Protein AF-A0A9D2NPH3-F1 (afdb_monomer)

Secondary structure (DSSP, 8-state):
--HHHHHHHHHHHTT--TTSHHHHHHHHHHHHHHH-GGGGTTTTTTHHHHHHHHTTS-HHHHHHHHHHHHHHHHT-S-HHHHHHHH-GGG--SPPPHHHHHHHHHHHHHHHHTEEEETTEEEE-B-TTTSSB-HHHHHHHHHHHHT--

Foldseek 3Di:
DPLLVVLLVLLVLLVNDPPQPLSVLLSVLLVVCLVPVCCLVVVQNPSLVVSCVVVVHHSVVNQVSVVVSLVSSVPGPPVVSCCVQVVCVVPVDRDHSSSNSVSVNVVSLQVVQWDDAPNDTDGQADPVPRHHDPPSNVVRVVVSVVVD

Nearest PDB structures (foldseek):
  1lq1-assembly1_C  TM=9.238E-01  e=1.347E-05  Bacillus subtilis
  1lq1-assembly1_D  TM=9.090E-01  e=1.097E-05  Bacillus subtilis
  1fc3-assembly1_C  TM=9.003E-01  e=1.042E-05  Geobacillus stearothermophilus
  1lq1-assembly2_B  TM=9.193E-01  e=2.250E-05  Bacillus subtilis
  1fc3-assembly1_B  TM=9.227E-01  e=5.963E-05  Geobacillus stearothermophilus

Organism: NCBI:txid2838670

Sequence (148 aa):
MDYEKVIINTLDSFGVSRSYTGYNYIVYSLQLILEDEERIDCITKTLYLDVAKHFHTTWSCVEKNMRTIVNCVWNSHNTELLDIIFNRSNRNKKPTNKEFFKYMYDYIIQLTHEVQIADRHIAVICPISNAYCEALSAFYIRLSRMME

Mean predicted aligned error: 7.6 Å

InterPro domains:
  IPR014879 Sporulation initiation factor Spo0A, C-terminal [PF08769] (7-108)
  IPR016032 Signal transduction response regulator, C-terminal effector [SSF46894] (2-110)
  IPR036388 Winged helix-like DNA-binding domain superfamily [G3DSA:1.10.10.10] (1-113)

Structure (mmCIF, N/CA/C/O backbone):
data_AF-A0A9D2NPH3-F1
#
_entry.id   AF-A0A9D2NPH3-F1
#
loop_
_atom_site.group_PDB
_atom_site.id
_atom_site.type_symbol
_atom_site.label_atom_id
_atom_site.label_alt_id
_atom_site.label_comp_id
_atom_site.label_asym_id
_atom_site.label_entity_id
_atom_site.label_seq_id
_atom_site.pdbx_PDB_ins_code
_atom_site.Cartn_x
_atom_site.Cartn_y
_atom_site.Cartn_z
_atom_site.occupancy
_atom_site.B_iso_or_equiv
_atom_site.auth_seq_id
_atom_site.auth_comp_id
_atom_site.auth_asym_id
_atom_site.auth_atom_id
_atom_site.pdbx_PDB_model_num
ATOM 1 N N . MET A 1 1 ? -15.129 -9.464 4.294 1.00 57.75 1 MET A N 1
ATOM 2 C CA . MET A 1 1 ? -14.981 -8.055 3.875 1.00 57.75 1 MET A CA 1
ATOM 3 C C . MET A 1 1 ? -14.015 -8.043 2.703 1.00 57.75 1 MET A C 1
ATOM 5 O O . MET A 1 1 ? -13.071 -8.821 2.727 1.00 57.75 1 MET A O 1
ATOM 9 N N . ASP A 1 2 ? -14.292 -7.277 1.652 1.00 82.88 2 ASP A N 1
ATOM 10 C CA . ASP A 1 2 ? -13.484 -7.291 0.427 1.00 82.88 2 ASP A CA 1
ATOM 11 C C . ASP A 1 2 ? -12.373 -6.233 0.532 1.00 82.88 2 ASP A C 1
ATOM 13 O O . ASP A 1 2 ? -12.537 -5.095 0.088 1.00 82.88 2 ASP A O 1
ATOM 17 N N . TYR A 1 3 ? -11.278 -6.584 1.218 1.00 88.56 3 TYR A N 1
ATOM 18 C CA . TYR A 1 3 ? -10.130 -5.690 1.423 1.00 88.56 3 TYR A CA 1
ATOM 19 C C . TYR A 1 3 ? -9.544 -5.186 0.105 1.00 88.56 3 TYR A C 1
ATOM 21 O O . TYR A 1 3 ? -9.093 -4.045 0.029 1.00 88.56 3 TYR A O 1
ATOM 29 N N . GLU A 1 4 ? -9.603 -6.006 -0.943 1.00 92.12 4 GLU A N 1
ATOM 30 C CA . GLU A 1 4 ? -9.125 -5.649 -2.274 1.00 92.12 4 GLU A CA 1
ATOM 31 C C . GLU A 1 4 ? -9.822 -4.387 -2.790 1.00 92.12 4 GLU A C 1
ATOM 33 O O . GLU A 1 4 ? -9.155 -3.434 -3.198 1.00 92.12 4 GLU A O 1
ATOM 38 N N . LYS A 1 5 ? -11.156 -4.323 -2.681 1.00 92.06 5 LYS A N 1
ATOM 39 C CA . LYS A 1 5 ? -11.926 -3.133 -3.074 1.00 92.06 5 LYS A CA 1
ATOM 40 C C . LYS A 1 5 ? -11.531 -1.890 -2.286 1.00 92.06 5 LYS A C 1
ATOM 42 O O . LYS A 1 5 ? -11.409 -0.821 -2.877 1.00 92.06 5 LYS A O 1
ATOM 47 N N . VAL A 1 6 ? -11.324 -2.012 -0.973 1.00 92.50 6 VAL A N 1
ATOM 48 C CA . VAL A 1 6 ? -10.917 -0.876 -0.125 1.00 92.50 6 VAL A CA 1
ATOM 49 C C . VAL A 1 6 ? -9.549 -0.352 -0.558 1.00 92.50 6 VAL A C 1
ATOM 51 O O . VAL A 1 6 ? -9.386 0.853 -0.756 1.00 92.50 6 VAL A O 1
ATOM 54 N N . ILE A 1 7 ? -8.583 -1.249 -0.773 1.00 96.38 7 ILE A N 1
ATOM 55 C CA . ILE A 1 7 ? -7.235 -0.887 -1.222 1.00 96.38 7 ILE A CA 1
ATOM 56 C C . ILE A 1 7 ? -7.294 -0.178 -2.581 1.00 96.38 7 ILE A C 1
ATOM 58 O O . ILE A 1 7 ? -6.738 0.910 -2.732 1.00 96.38 7 ILE A O 1
ATOM 62 N N . ILE A 1 8 ? -8.000 -0.764 -3.552 1.00 96.62 8 ILE A N 1
ATOM 63 C CA . ILE A 1 8 ? -8.159 -0.220 -4.906 1.00 96.62 8 ILE A CA 1
ATOM 64 C C . ILE A 1 8 ? -8.793 1.174 -4.869 1.00 96.62 8 ILE A C 1
ATOM 66 O O . ILE A 1 8 ? -8.237 2.116 -5.431 1.00 96.62 8 ILE A O 1
ATOM 70 N N . ASN A 1 9 ? -9.912 1.331 -4.157 1.00 95.19 9 ASN A N 1
ATOM 71 C CA . ASN A 1 9 ? -10.604 2.616 -4.047 1.00 95.19 9 ASN A CA 1
ATOM 72 C C . ASN A 1 9 ? -9.720 3.681 -3.384 1.00 95.19 9 ASN A C 1
ATOM 74 O O . ASN A 1 9 ? -9.746 4.846 -3.784 1.00 95.19 9 ASN A O 1
ATOM 78 N N . THR A 1 10 ? -8.904 3.287 -2.402 1.00 95.75 10 THR A N 1
ATOM 79 C CA . THR A 1 10 ? -7.964 4.197 -1.735 1.00 95.75 10 THR A CA 1
ATOM 80 C C . THR A 1 10 ? -6.869 4.664 -2.699 1.00 95.75 10 THR A C 1
ATOM 82 O O . THR A 1 10 ? -6.605 5.861 -2.799 1.00 95.75 10 THR A O 1
ATOM 85 N N . LEU A 1 11 ? -6.258 3.750 -3.464 1.00 97.62 11 LEU A N 1
ATOM 86 C CA . LEU A 1 11 ? -5.238 4.101 -4.463 1.00 97.62 11 LEU A CA 1
ATOM 87 C C . LEU A 1 11 ? -5.803 4.975 -5.592 1.00 97.62 11 LEU A C 1
ATOM 89 O O . LEU A 1 11 ? -5.153 5.934 -6.017 1.00 97.62 11 LEU A O 1
ATOM 93 N N . ASP A 1 12 ? -7.019 4.679 -6.047 1.00 96.62 12 ASP A N 1
ATOM 94 C CA . ASP A 1 12 ? -7.713 5.471 -7.062 1.00 96.62 12 ASP A CA 1
ATOM 95 C C . ASP A 1 12 ? -8.048 6.880 -6.551 1.00 96.62 12 ASP A C 1
ATOM 97 O O . ASP A 1 12 ? -7.897 7.852 -7.290 1.00 96.62 12 ASP A O 1
ATOM 101 N N . SER A 1 13 ? -8.406 7.018 -5.270 1.00 95.50 13 SER A N 1
ATOM 102 C CA . SER A 1 13 ? -8.653 8.317 -4.619 1.00 95.50 13 SER A CA 1
ATOM 103 C C . SER A 1 13 ? -7.395 9.186 -4.518 1.00 95.50 13 SER A C 1
ATOM 105 O O . SER A 1 13 ? -7.491 10.412 -4.427 1.00 95.50 13 SER A O 1
ATOM 107 N N . PHE A 1 14 ? -6.209 8.571 -4.573 1.00 96.75 14 PHE A N 1
ATOM 108 C CA . PHE A 1 14 ? -4.938 9.278 -4.729 1.00 96.75 14 PHE A CA 1
ATOM 109 C C . PHE A 1 14 ? -4.602 9.628 -6.186 1.00 96.75 14 PHE A C 1
ATOM 111 O O . PHE A 1 14 ? -3.628 10.346 -6.423 1.00 96.75 14 PHE A O 1
ATOM 118 N N . GLY A 1 15 ? -5.385 9.164 -7.163 1.00 95.75 15 GLY A N 1
ATOM 119 C CA . GLY A 1 15 ? -5.145 9.389 -8.588 1.00 95.75 15 GLY A CA 1
ATOM 120 C C . GLY A 1 15 ? -4.012 8.535 -9.161 1.00 95.75 15 GLY A C 1
ATOM 121 O O . GLY A 1 15 ? -3.408 8.903 -10.170 1.00 95.75 15 GLY A O 1
ATOM 122 N N . VAL A 1 16 ? -3.678 7.409 -8.522 1.00 97.38 16 VAL A N 1
ATOM 123 C CA . VAL A 1 16 ? -2.645 6.502 -9.033 1.00 97.38 16 VAL A CA 1
ATOM 124 C C . VAL A 1 16 ? -3.180 5.777 -10.269 1.00 97.38 16 VAL A C 1
ATOM 126 O O . VAL A 1 16 ? -4.172 5.059 -10.197 1.00 97.38 16 VAL A O 1
ATOM 129 N N . SER A 1 17 ? -2.500 5.914 -11.411 1.00 96.56 17 SER A N 1
ATOM 130 C CA . SER A 1 17 ? -2.897 5.189 -12.622 1.00 96.56 17 SER A CA 1
ATOM 131 C C . SER A 1 17 ? -2.718 3.677 -12.456 1.00 96.56 17 SER A C 1
ATOM 133 O O . SER A 1 17 ? -1.626 3.193 -12.148 1.00 96.56 17 SER A O 1
ATOM 135 N N . ARG A 1 18 ? -3.766 2.919 -12.787 1.00 96.69 18 ARG A N 1
ATOM 136 C CA . ARG A 1 18 ? -3.750 1.447 -12.832 1.00 96.69 18 ARG A CA 1
ATOM 137 C C . ARG A 1 18 ? -2.815 0.874 -13.904 1.00 96.69 18 ARG A C 1
ATOM 139 O O . ARG A 1 18 ? -2.498 -0.309 -13.870 1.00 96.69 18 ARG A O 1
ATOM 146 N N . SER A 1 19 ? -2.347 1.696 -14.850 1.00 9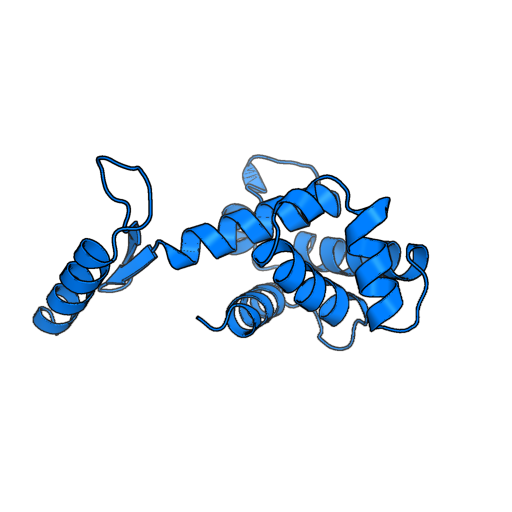6.12 19 SER A N 1
ATOM 147 C CA . SER A 1 19 ? -1.374 1.277 -15.869 1.00 96.12 19 SER A CA 1
ATOM 148 C C . SER A 1 19 ? 0.033 1.048 -15.306 1.00 96.12 19 SER A C 1
ATOM 150 O O . SER A 1 19 ? 0.856 0.410 -15.961 1.00 96.12 19 SER A O 1
ATOM 152 N N . TYR A 1 20 ? 0.347 1.583 -14.121 1.00 97.06 20 TYR A N 1
ATOM 153 C CA . TYR A 1 20 ? 1.632 1.329 -13.480 1.00 97.06 20 TYR A CA 1
ATOM 154 C C . TYR A 1 20 ? 1.674 -0.095 -12.930 1.00 97.06 20 TYR A C 1
ATOM 156 O O . TYR A 1 20 ? 0.858 -0.464 -12.092 1.00 97.06 20 TYR A O 1
ATOM 164 N N . THR A 1 21 ? 2.696 -0.868 -13.301 1.00 96.94 21 THR A N 1
ATOM 165 C CA . THR A 1 21 ? 2.902 -2.232 -12.781 1.00 96.94 21 THR A CA 1
ATOM 166 C C . THR A 1 21 ? 2.939 -2.272 -11.250 1.00 96.94 21 THR A C 1
ATOM 168 O O . THR A 1 21 ? 2.409 -3.192 -10.632 1.00 96.94 21 THR A O 1
ATOM 171 N N . GLY A 1 22 ? 3.504 -1.232 -10.625 1.00 97.75 22 GLY A N 1
ATOM 172 C CA . GLY A 1 22 ? 3.542 -1.104 -9.171 1.00 97.75 22 GLY A CA 1
ATOM 173 C C . GLY A 1 22 ? 2.166 -1.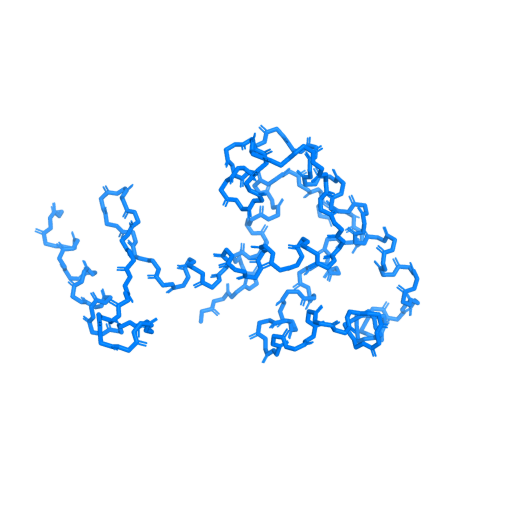059 -8.502 1.00 97.75 22 GLY A C 1
ATOM 174 O O . GLY A 1 22 ? 2.084 -1.410 -7.331 1.00 97.75 22 GLY A O 1
ATOM 175 N N . TYR A 1 23 ? 1.099 -0.673 -9.212 1.00 98.56 23 TYR A N 1
ATOM 176 C CA . TYR A 1 23 ? -0.259 -0.618 -8.663 1.00 98.56 23 TYR A CA 1
ATOM 177 C C . TYR A 1 23 ? -0.685 -2.002 -8.163 1.00 98.56 23 TYR A C 1
ATOM 179 O O . TYR A 1 23 ? -0.966 -2.183 -6.981 1.00 98.56 23 TYR A O 1
ATOM 187 N N . ASN A 1 24 ? -0.614 -3.006 -9.041 1.00 98.06 24 ASN A N 1
ATOM 188 C CA . ASN A 1 24 ? -0.965 -4.386 -8.702 1.00 98.06 24 ASN A CA 1
ATOM 189 C C . ASN A 1 24 ? -0.016 -4.971 -7.651 1.00 98.06 24 ASN A C 1
ATOM 191 O O . ASN A 1 24 ? -0.438 -5.761 -6.811 1.00 98.06 24 ASN A O 1
ATOM 195 N N . TYR A 1 25 ? 1.253 -4.546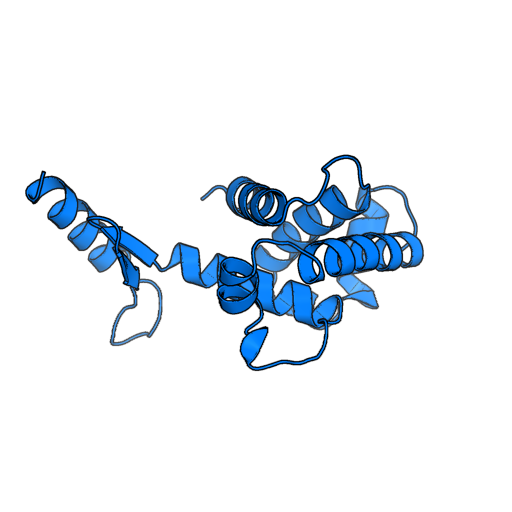 -7.649 1.00 98.50 25 TYR A N 1
ATOM 196 C CA . TYR A 1 25 ? 2.201 -4.959 -6.616 1.00 98.50 25 TYR A CA 1
ATOM 197 C C . TYR A 1 25 ? 1.783 -4.450 -5.234 1.00 98.50 25 TYR A C 1
ATOM 199 O O . TYR A 1 25 ? 1.860 -5.214 -4.276 1.00 98.50 25 TYR A O 1
ATOM 207 N N . ILE A 1 26 ? 1.331 -3.194 -5.113 1.00 98.38 26 ILE A N 1
ATOM 208 C CA . ILE A 1 26 ? 0.840 -2.637 -3.843 1.00 98.38 26 ILE A CA 1
ATOM 209 C C . ILE A 1 26 ? -0.433 -3.353 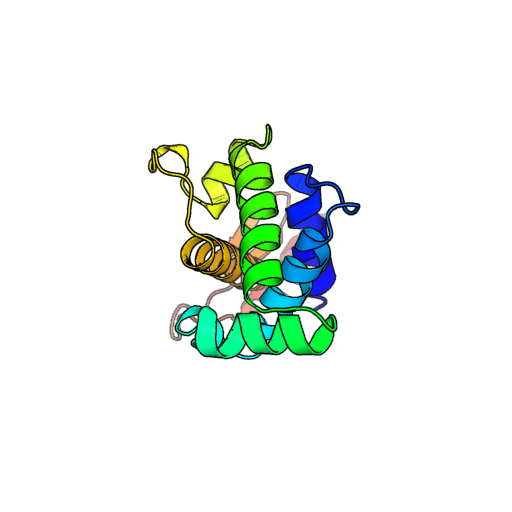-3.389 1.00 98.38 26 ILE A C 1
ATOM 211 O O . ILE A 1 26 ? -0.498 -3.739 -2.226 1.00 98.38 26 ILE A O 1
ATOM 215 N N . VAL A 1 27 ? -1.405 -3.560 -4.289 1.00 98.12 27 VAL A N 1
ATOM 216 C CA . VAL A 1 27 ? -2.668 -4.249 -3.961 1.00 98.12 27 VAL A CA 1
ATOM 217 C C . VAL A 1 27 ? -2.388 -5.638 -3.395 1.00 98.12 27 VAL A C 1
ATOM 219 O O . VAL A 1 27 ? -2.770 -5.927 -2.263 1.00 98.12 27 VAL A O 1
ATOM 222 N N . TYR A 1 28 ? -1.630 -6.449 -4.134 1.00 98.25 28 TYR A N 1
ATOM 223 C CA . TYR A 1 28 ? -1.277 -7.799 -3.703 1.00 98.25 28 TYR A CA 1
ATOM 224 C C . TYR A 1 28 ? -0.465 -7.796 -2.401 1.00 98.25 28 TYR A C 1
ATOM 226 O O . TYR A 1 28 ? -0.682 -8.619 -1.518 1.00 98.25 28 TYR A O 1
ATOM 234 N N . SER A 1 29 ? 0.443 -6.833 -2.232 1.00 98.19 29 SER A N 1
ATOM 235 C CA . SER A 1 29 ? 1.241 -6.727 -1.005 1.00 98.19 29 SER A CA 1
ATOM 236 C C . SER A 1 29 ? 0.410 -6.394 0.221 1.00 98.19 29 SER A C 1
ATOM 238 O O . SER A 1 29 ? 0.655 -6.957 1.280 1.00 98.19 29 SER A O 1
ATOM 240 N N . LEU A 1 30 ? -0.561 -5.488 0.090 1.00 97.94 30 LEU A N 1
ATOM 241 C CA . LEU A 1 30 ? -1.459 -5.149 1.188 1.00 97.94 30 LEU A CA 1
ATOM 242 C C . LEU A 1 30 ? -2.370 -6.324 1.540 1.00 97.94 30 LEU A C 1
ATOM 244 O O . LEU A 1 30 ? -2.587 -6.555 2.720 1.00 97.94 30 LEU A O 1
ATOM 248 N N . GLN A 1 31 ? -2.825 -7.113 0.561 1.00 96.69 31 GLN A N 1
ATOM 249 C CA . GLN A 1 31 ? -3.542 -8.362 0.842 1.00 96.69 31 GLN A CA 1
ATOM 250 C C . GLN A 1 31 ? -2.677 -9.335 1.657 1.00 96.69 31 GLN A C 1
ATOM 252 O O . GLN A 1 31 ? -3.117 -9.787 2.708 1.00 96.69 31 GLN A O 1
ATOM 257 N N . LEU A 1 32 ? -1.424 -9.571 1.246 1.00 96.81 32 LEU A N 1
ATOM 258 C CA . LEU A 1 32 ? -0.499 -10.427 2.001 1.00 96.81 32 LEU A CA 1
ATOM 259 C C . LEU A 1 32 ? -0.233 -9.905 3.420 1.00 96.81 32 LEU A C 1
ATOM 261 O O . LEU A 1 32 ? -0.135 -10.688 4.355 1.00 96.81 32 LEU A O 1
ATOM 265 N N . ILE A 1 33 ? -0.096 -8.590 3.589 1.00 96.94 33 ILE A N 1
ATOM 266 C CA . ILE A 1 33 ? 0.114 -7.961 4.901 1.00 96.94 33 ILE A CA 1
ATOM 267 C C . ILE A 1 33 ? -1.130 -8.083 5.791 1.00 96.94 33 ILE A C 1
ATOM 269 O O . ILE A 1 33 ? -1.001 -8.265 6.993 1.00 96.94 33 ILE A O 1
ATOM 273 N N . LEU A 1 34 ? -2.331 -7.982 5.218 1.00 94.62 34 LEU A N 1
ATOM 274 C CA . LEU A 1 34 ? -3.583 -8.156 5.959 1.00 94.62 34 LEU A CA 1
ATOM 275 C C . LEU A 1 34 ? -3.806 -9.614 6.386 1.00 94.62 34 LEU A C 1
ATOM 277 O O . LEU A 1 34 ? -4.522 -9.857 7.354 1.00 94.62 34 LEU A O 1
ATOM 281 N N . GLU A 1 35 ? -3.211 -10.574 5.675 1.00 93.44 35 GLU A N 1
ATOM 282 C CA . GLU A 1 35 ? -3.167 -11.980 6.088 1.00 93.44 35 GLU A CA 1
ATOM 283 C C . GLU A 1 35 ? -2.143 -12.222 7.208 1.00 93.44 35 GLU A C 1
ATOM 285 O O . GLU A 1 35 ? -2.394 -13.031 8.100 1.00 93.44 35 GLU A O 1
ATOM 290 N N . ASP A 1 36 ? -1.001 -11.534 7.161 1.00 93.88 36 ASP A N 1
ATOM 291 C CA . ASP A 1 36 ? 0.093 -11.663 8.124 1.00 93.88 36 ASP A CA 1
ATOM 292 C C . ASP A 1 36 ? 0.874 -10.341 8.262 1.00 93.88 36 ASP A C 1
ATOM 294 O O . ASP A 1 36 ? 1.699 -9.975 7.413 1.00 93.88 36 ASP A O 1
ATOM 298 N N . GLU A 1 37 ? 0.620 -9.630 9.365 1.00 93.62 37 GLU A N 1
ATOM 299 C CA . GLU A 1 37 ? 1.196 -8.312 9.654 1.00 93.62 37 GLU A CA 1
ATOM 300 C C . GLU A 1 37 ? 2.732 -8.347 9.753 1.00 93.62 37 GLU A C 1
ATOM 302 O O . GLU A 1 37 ? 3.400 -7.376 9.376 1.00 93.62 37 GLU A O 1
ATOM 307 N N . GLU A 1 38 ? 3.329 -9.474 10.170 1.00 93.19 38 GLU A N 1
ATOM 308 C CA . GLU A 1 38 ? 4.784 -9.607 10.358 1.00 93.19 38 GLU A CA 1
ATOM 309 C C . GLU A 1 38 ? 5.565 -9.371 9.050 1.00 93.19 38 GLU A C 1
ATOM 311 O O . GLU A 1 38 ? 6.754 -9.020 9.044 1.00 93.19 38 GLU A O 1
ATOM 316 N N . ARG A 1 39 ? 4.887 -9.478 7.901 1.00 94.06 39 ARG A N 1
ATOM 317 C CA . ARG A 1 39 ? 5.440 -9.178 6.574 1.00 94.06 39 ARG A CA 1
ATOM 318 C C . ARG A 1 39 ? 5.864 -7.719 6.413 1.00 94.06 39 ARG A C 1
ATOM 320 O O . ARG A 1 39 ? 6.792 -7.457 5.640 1.00 94.06 39 ARG A O 1
ATOM 327 N N . ILE A 1 40 ? 5.260 -6.781 7.152 1.00 94.00 40 ILE A N 1
ATOM 328 C CA . ILE A 1 40 ? 5.706 -5.377 7.196 1.00 94.00 40 ILE A CA 1
ATOM 329 C C . ILE A 1 40 ? 7.122 -5.296 7.769 1.00 94.00 40 ILE A C 1
ATOM 331 O O . ILE A 1 40 ? 7.931 -4.468 7.335 1.00 94.00 40 ILE A O 1
ATOM 335 N N . ASP A 1 41 ? 7.466 -6.152 8.730 1.00 92.50 41 ASP A N 1
ATOM 336 C CA . ASP A 1 41 ? 8.752 -6.043 9.397 1.00 92.50 41 ASP A CA 1
ATOM 337 C C . ASP A 1 41 ? 9.923 -6.516 8.550 1.00 92.50 41 ASP A C 1
ATOM 339 O O . ASP A 1 41 ? 10.999 -5.906 8.603 1.00 92.50 41 ASP A O 1
ATOM 343 N N . CYS A 1 42 ? 9.676 -7.501 7.687 1.00 92.38 42 CYS A N 1
ATOM 344 C CA . CYS A 1 42 ? 10.684 -8.153 6.860 1.00 92.38 42 CYS A CA 1
ATOM 345 C C . CYS A 1 42 ? 10.497 -7.946 5.344 1.00 92.38 42 CYS A C 1
ATOM 347 O O . CYS A 1 42 ? 10.825 -8.842 4.565 1.00 92.38 42 CYS A O 1
ATOM 349 N N . ILE A 1 43 ? 10.072 -6.752 4.900 1.00 95.19 43 ILE A N 1
ATOM 350 C CA . ILE A 1 43 ? 9.684 -6.491 3.495 1.00 95.19 43 ILE A CA 1
ATOM 351 C C . ILE A 1 43 ? 10.634 -7.051 2.422 1.00 95.19 43 ILE A C 1
ATOM 353 O O . ILE A 1 43 ? 10.177 -7.637 1.448 1.00 95.19 43 ILE A O 1
ATOM 357 N N . THR A 1 44 ? 11.955 -6.924 2.578 1.00 92.00 44 THR A N 1
ATOM 358 C CA . THR A 1 44 ? 12.918 -7.362 1.552 1.00 92.00 44 THR A CA 1
ATOM 359 C C . THR A 1 44 ? 13.045 -8.882 1.473 1.00 92.00 44 THR A C 1
ATOM 361 O O . THR A 1 44 ? 13.305 -9.418 0.399 1.00 92.00 44 THR A O 1
ATOM 364 N N . LYS A 1 45 ? 12.904 -9.574 2.610 1.00 91.44 45 LYS A N 1
ATOM 365 C CA . LYS A 1 45 ? 13.145 -11.019 2.731 1.00 91.44 45 LYS A CA 1
ATOM 366 C C . LYS A 1 45 ? 11.873 -11.852 2.619 1.00 91.44 45 LYS A C 1
ATOM 368 O O . LYS A 1 45 ? 11.980 -13.051 2.410 1.00 91.44 45 LYS A O 1
ATOM 373 N N . THR A 1 46 ? 10.705 -11.239 2.776 1.00 94.12 46 THR A N 1
ATOM 374 C CA . THR A 1 46 ? 9.415 -11.930 2.694 1.00 94.12 46 THR A CA 1
ATOM 375 C C . THR A 1 46 ? 8.563 -11.294 1.605 1.00 94.12 46 THR A C 1
ATOM 377 O O . THR A 1 46 ? 8.507 -11.809 0.491 1.00 94.12 46 THR A O 1
ATOM 380 N N . LEU A 1 47 ? 7.996 -10.116 1.869 1.00 97.19 47 LEU A N 1
ATOM 381 C CA . LEU A 1 47 ? 7.011 -9.467 1.004 1.00 97.19 47 LEU A CA 1
ATOM 382 C C . LEU A 1 47 ? 7.485 -9.312 -0.448 1.00 97.19 47 LEU A C 1
ATOM 384 O O . LEU A 1 47 ? 6.813 -9.757 -1.374 1.00 97.19 47 LEU A O 1
ATOM 388 N N . TYR A 1 48 ? 8.660 -8.720 -0.671 1.00 97.81 48 TYR A N 1
ATOM 389 C CA . TYR A 1 48 ? 9.172 -8.491 -2.022 1.00 97.81 48 TYR A CA 1
ATOM 390 C C . TYR A 1 48 ? 9.489 -9.788 -2.761 1.00 97.81 48 TYR A C 1
ATOM 392 O O . TYR A 1 48 ? 9.317 -9.828 -3.977 1.00 97.81 48 TYR A O 1
ATOM 400 N N . LEU A 1 49 ? 9.944 -10.833 -2.060 1.00 97.88 49 LEU A N 1
ATOM 401 C CA . LEU A 1 49 ? 10.198 -12.136 -2.677 1.00 97.88 49 LEU A CA 1
ATOM 402 C C . LEU A 1 49 ? 8.888 -12.814 -3.084 1.00 97.88 49 LEU A C 1
ATOM 404 O O . LEU A 1 49 ? 8.804 -13.337 -4.193 1.00 97.88 49 LEU A O 1
ATOM 408 N N . ASP A 1 50 ? 7.861 -12.745 -2.240 1.00 97.75 50 ASP A N 1
ATOM 409 C CA . ASP A 1 50 ? 6.558 -13.350 -2.525 1.00 97.75 50 ASP A CA 1
ATOM 410 C C . ASP A 1 50 ? 5.840 -12.649 -3.682 1.00 97.75 50 ASP A C 1
ATOM 412 O O . ASP A 1 50 ? 5.327 -13.307 -4.589 1.00 97.75 50 ASP A O 1
ATOM 416 N N . VAL A 1 51 ? 5.883 -11.314 -3.721 1.00 98.31 51 VAL A N 1
ATOM 417 C CA . VAL A 1 51 ? 5.360 -10.521 -4.845 1.00 98.31 51 VAL A CA 1
ATOM 418 C C . VAL A 1 51 ? 6.158 -10.815 -6.117 1.00 98.31 51 VAL A C 1
ATOM 420 O O . VAL A 1 51 ? 5.578 -11.042 -7.177 1.00 98.31 51 VAL A O 1
ATOM 423 N N . ALA A 1 52 ? 7.490 -10.865 -6.030 1.00 98.44 52 ALA A N 1
ATOM 424 C CA . ALA A 1 52 ? 8.341 -11.166 -7.178 1.00 98.44 52 ALA A CA 1
ATOM 425 C C . ALA A 1 52 ? 8.047 -12.556 -7.756 1.00 98.44 52 ALA A C 1
ATOM 427 O O . ALA A 1 52 ? 7.956 -12.708 -8.974 1.00 98.44 52 ALA A O 1
ATOM 428 N N . LYS A 1 53 ? 7.840 -13.552 -6.889 1.00 98.38 53 LYS A N 1
ATOM 429 C CA . LYS A 1 53 ? 7.448 -14.906 -7.282 1.00 98.38 53 LYS A CA 1
ATOM 430 C C . LYS A 1 53 ? 6.075 -14.924 -7.955 1.00 98.38 53 LYS A C 1
ATOM 432 O O . LYS A 1 53 ? 5.941 -15.568 -8.991 1.00 98.38 53 LYS A O 1
ATOM 437 N N . HIS A 1 54 ? 5.093 -14.211 -7.399 1.00 98.38 54 HIS A N 1
ATOM 438 C CA . HIS A 1 54 ? 3.734 -14.141 -7.944 1.00 98.38 54 HIS A CA 1
ATOM 439 C C . HIS A 1 54 ? 3.696 -13.502 -9.341 1.00 98.38 54 HIS A C 1
ATOM 441 O O . HIS A 1 54 ? 3.061 -14.027 -10.247 1.00 98.38 54 HIS A O 1
ATOM 447 N N . PHE A 1 55 ? 4.419 -12.398 -9.538 1.00 98.25 55 PHE A N 1
ATOM 448 C CA . PHE A 1 55 ? 4.435 -11.655 -10.804 1.00 98.25 55 PHE A CA 1
ATOM 449 C C . PHE A 1 55 ? 5.583 -12.050 -11.746 1.00 98.25 55 PHE A C 1
ATOM 451 O O . PHE A 1 55 ? 5.843 -11.345 -12.720 1.00 98.25 55 PHE A O 1
ATOM 458 N N . HIS A 1 56 ? 6.289 -13.149 -11.459 1.00 98.12 56 HIS A N 1
ATOM 459 C CA . HIS A 1 56 ? 7.425 -13.640 -12.249 1.00 98.12 56 HIS A CA 1
ATOM 460 C C . HIS A 1 56 ? 8.468 -12.552 -12.565 1.00 98.12 56 HIS A C 1
ATOM 462 O O . HIS A 1 56 ? 8.925 -12.393 -13.696 1.00 98.12 56 HIS A O 1
ATOM 468 N N . THR A 1 57 ? 8.844 -11.780 -11.547 1.00 98.25 57 THR A N 1
ATOM 469 C CA . THR A 1 57 ? 9.807 -10.679 -11.653 1.00 98.25 57 THR A CA 1
ATOM 470 C C . THR A 1 57 ? 10.900 -10.793 -10.584 1.00 98.25 57 THR A C 1
ATOM 472 O O . THR A 1 57 ? 11.029 -11.815 -9.915 1.00 98.25 57 THR A O 1
ATOM 475 N N . THR A 1 58 ? 11.732 -9.762 -10.422 1.00 98.19 58 THR A N 1
ATOM 476 C CA . THR A 1 58 ? 12.760 -9.702 -9.373 1.00 98.19 58 THR A CA 1
ATOM 477 C C . THR A 1 58 ? 12.316 -8.818 -8.211 1.00 98.19 58 THR A C 1
ATOM 479 O O . THR A 1 58 ? 11.608 -7.829 -8.399 1.00 98.19 58 THR A O 1
ATOM 482 N N . TRP A 1 59 ? 12.801 -9.106 -7.002 1.00 97.38 59 TRP A N 1
ATOM 483 C CA . TRP A 1 59 ? 12.514 -8.288 -5.814 1.00 97.38 59 TRP A CA 1
ATOM 484 C C . TRP A 1 59 ? 12.928 -6.819 -5.989 1.00 97.38 59 TRP A C 1
ATOM 486 O O . TRP A 1 59 ? 12.265 -5.917 -5.484 1.00 97.38 59 TRP A O 1
ATOM 496 N N . SER A 1 60 ? 14.002 -6.563 -6.744 1.00 97.50 60 SER A N 1
ATOM 497 C CA . SER A 1 60 ? 14.476 -5.210 -7.043 1.00 97.50 60 SER A CA 1
ATOM 498 C C . SER A 1 60 ? 13.527 -4.465 -7.984 1.00 97.50 60 SER A C 1
ATOM 500 O O . SER A 1 60 ? 13.293 -3.270 -7.809 1.00 97.50 60 SER A O 1
ATOM 502 N N . CYS A 1 61 ? 12.930 -5.169 -8.952 1.00 97.94 61 CYS A N 1
ATOM 503 C CA . CYS A 1 61 ? 11.875 -4.627 -9.801 1.00 97.94 61 CYS A CA 1
ATOM 504 C C . CYS A 1 61 ? 10.625 -4.298 -8.976 1.00 97.94 61 CYS A C 1
ATOM 506 O O . CYS A 1 61 ? 10.033 -3.233 -9.163 1.00 97.94 61 CYS A O 1
ATOM 508 N N . VAL A 1 62 ? 10.257 -5.174 -8.035 1.00 98.50 62 VAL A N 1
ATOM 509 C CA . VAL A 1 62 ? 9.139 -4.953 -7.110 1.00 98.50 62 VAL A CA 1
ATOM 510 C C . VAL A 1 62 ? 9.356 -3.689 -6.276 1.00 98.50 62 VAL A C 1
ATOM 512 O O . VAL A 1 62 ? 8.529 -2.781 -6.349 1.00 98.50 62 VAL A O 1
ATOM 515 N N . GLU A 1 63 ? 10.481 -3.579 -5.559 1.00 98.06 63 GLU A N 1
ATOM 516 C CA . GLU A 1 63 ? 10.781 -2.414 -4.707 1.00 98.06 63 GLU A CA 1
ATOM 517 C C . GLU A 1 63 ? 10.723 -1.108 -5.500 1.00 98.06 63 GLU A C 1
ATOM 519 O O . GLU A 1 63 ? 10.052 -0.161 -5.078 1.00 98.06 63 GLU A O 1
ATOM 524 N N . LYS A 1 64 ? 11.364 -1.082 -6.677 1.00 98.19 64 LYS A N 1
ATOM 525 C CA . LYS A 1 64 ? 11.419 0.102 -7.537 1.00 98.19 64 LYS A CA 1
ATOM 526 C C . LYS A 1 64 ? 10.032 0.512 -8.026 1.00 98.19 64 LYS A C 1
ATOM 528 O O . LYS A 1 64 ? 9.701 1.695 -8.008 1.00 98.19 64 LYS A O 1
ATOM 533 N N . ASN A 1 65 ? 9.213 -0.441 -8.469 1.00 98.56 65 ASN A N 1
ATOM 534 C CA . ASN A 1 65 ? 7.864 -0.141 -8.951 1.00 98.56 65 ASN A CA 1
ATOM 535 C C . ASN A 1 65 ? 6.947 0.326 -7.818 1.00 98.56 65 ASN A C 1
ATOM 537 O O . ASN A 1 65 ? 6.213 1.295 -7.997 1.00 98.56 65 ASN A O 1
ATOM 541 N N . MET A 1 66 ? 7.032 -0.290 -6.638 1.00 98.38 66 MET A N 1
ATOM 542 C CA . MET A 1 66 ? 6.310 0.180 -5.453 1.00 98.38 66 MET A CA 1
ATOM 543 C C . MET A 1 66 ? 6.749 1.586 -5.053 1.00 98.38 66 MET A C 1
ATOM 545 O O . MET A 1 66 ? 5.904 2.434 -4.784 1.00 98.38 66 MET A O 1
ATOM 549 N N . ARG A 1 67 ? 8.056 1.877 -5.096 1.00 98.31 67 ARG A N 1
ATOM 550 C CA . ARG A 1 67 ? 8.582 3.218 -4.820 1.00 98.31 67 ARG A CA 1
ATOM 551 C C . ARG A 1 67 ? 7.963 4.265 -5.739 1.00 98.31 67 ARG A C 1
ATOM 553 O O . ARG A 1 67 ? 7.658 5.366 -5.283 1.00 98.31 67 ARG A O 1
ATOM 560 N N . THR A 1 68 ? 7.776 3.933 -7.016 1.00 98.25 68 THR A N 1
ATOM 561 C CA . THR A 1 68 ? 7.078 4.801 -7.971 1.00 98.25 68 THR A CA 1
ATOM 562 C C . THR A 1 68 ? 5.652 5.090 -7.510 1.00 98.25 68 THR A C 1
ATOM 564 O O . THR A 1 68 ? 5.271 6.255 -7.487 1.00 98.25 68 THR A O 1
ATOM 567 N N . ILE A 1 69 ? 4.898 4.083 -7.055 1.00 98.50 69 ILE A N 1
ATOM 568 C CA . ILE A 1 69 ? 3.540 4.296 -6.526 1.00 98.50 69 ILE A CA 1
ATOM 569 C C . ILE A 1 69 ? 3.551 5.175 -5.279 1.00 98.50 69 ILE A C 1
ATOM 571 O O . ILE A 1 69 ? 2.786 6.131 -5.211 1.00 98.50 69 ILE A O 1
ATOM 575 N N . VAL A 1 70 ? 4.457 4.921 -4.332 1.00 98.12 70 VAL A N 1
ATOM 576 C CA . VAL A 1 70 ? 4.596 5.755 -3.127 1.00 98.12 70 VAL A CA 1
ATOM 577 C C . VAL A 1 70 ? 4.885 7.213 -3.499 1.00 98.12 70 VAL A C 1
ATOM 579 O O . VAL A 1 70 ? 4.345 8.129 -2.883 1.00 98.12 70 VAL A O 1
ATOM 582 N N . ASN A 1 71 ? 5.693 7.453 -4.538 1.00 97.38 71 ASN A N 1
ATOM 583 C CA . ASN A 1 71 ? 5.927 8.803 -5.053 1.00 97.38 71 ASN A CA 1
ATOM 584 C C . ASN A 1 71 ? 4.659 9.424 -5.647 1.00 97.38 71 ASN A C 1
ATOM 586 O O . ASN A 1 71 ? 4.393 10.593 -5.387 1.00 97.38 71 ASN A O 1
ATOM 590 N N . CYS A 1 72 ? 3.896 8.668 -6.440 1.00 97.62 72 CYS A N 1
ATOM 591 C CA . CYS A 1 72 ? 2.632 9.136 -7.007 1.00 97.62 72 CYS A CA 1
ATOM 592 C C . CYS A 1 72 ? 1.637 9.512 -5.905 1.00 97.62 72 CYS A C 1
ATOM 594 O O . CYS A 1 72 ? 1.094 10.610 -5.944 1.00 97.62 72 CYS A O 1
ATOM 596 N N . VAL A 1 73 ? 1.467 8.650 -4.895 1.00 97.38 73 VAL A N 1
ATOM 597 C CA . VAL A 1 73 ? 0.591 8.916 -3.746 1.00 97.38 73 VAL A CA 1
ATOM 598 C C . VAL A 1 73 ? 1.040 10.174 -3.011 1.00 97.38 73 VAL A C 1
ATOM 600 O O . VAL A 1 73 ? 0.241 11.080 -2.818 1.00 97.38 73 VAL A O 1
ATOM 603 N N . TRP A 1 74 ? 2.326 10.295 -2.672 1.00 96.38 74 TRP A N 1
ATOM 604 C CA . TRP A 1 74 ? 2.834 11.456 -1.931 1.00 96.38 74 TRP A CA 1
ATOM 605 C C . TRP A 1 74 ? 2.655 12.794 -2.664 1.00 96.38 74 TRP A C 1
ATOM 607 O O . TRP A 1 74 ? 2.521 13.843 -2.033 1.00 96.38 74 TRP A O 1
ATOM 617 N N . ASN A 1 75 ? 2.641 12.754 -3.996 1.00 95.19 75 ASN A N 1
ATOM 618 C CA . ASN A 1 75 ? 2.415 13.915 -4.853 1.00 95.19 75 ASN A CA 1
ATOM 619 C C . ASN A 1 75 ? 0.938 14.090 -5.252 1.00 95.19 75 ASN A C 1
ATOM 621 O O . ASN A 1 75 ? 0.644 14.917 -6.112 1.00 95.19 75 ASN A O 1
ATOM 625 N N . SER A 1 76 ? 0.016 13.324 -4.662 1.00 94.88 76 SER A N 1
ATOM 626 C CA . SER A 1 76 ? -1.413 13.442 -4.940 1.00 94.88 76 SER A CA 1
ATOM 627 C C . SER A 1 76 ? -1.956 14.819 -4.548 1.00 94.88 76 SER A C 1
ATOM 629 O O . SER A 1 76 ? -1.530 15.421 -3.558 1.00 94.88 76 SER A O 1
ATOM 631 N N . HIS A 1 77 ? -2.943 15.287 -5.315 1.00 92.38 77 HIS A N 1
ATOM 632 C CA . HIS A 1 77 ? -3.712 16.496 -5.015 1.00 92.38 77 HIS A CA 1
ATOM 633 C C . HIS A 1 77 ? -4.709 16.289 -3.866 1.00 92.38 77 HIS A C 1
ATOM 635 O O . HIS A 1 77 ? -5.207 17.266 -3.316 1.00 92.38 77 HIS A O 1
ATOM 641 N N . ASN A 1 78 ? -4.994 15.037 -3.489 1.00 91.75 78 ASN A N 1
ATOM 642 C CA . ASN A 1 78 ? -5.873 14.714 -2.371 1.00 91.75 78 ASN A CA 1
ATOM 643 C C . ASN A 1 78 ? -5.123 14.877 -1.037 1.00 91.75 78 ASN A C 1
ATOM 645 O O . ASN A 1 78 ? -4.691 13.909 -0.408 1.00 91.75 78 ASN A O 1
ATOM 649 N N . THR A 1 79 ? -4.892 16.132 -0.644 1.00 91.38 79 THR A N 1
ATOM 650 C CA . THR A 1 79 ? -4.111 16.478 0.551 1.00 91.38 79 THR A CA 1
ATOM 651 C C . THR A 1 79 ? -4.804 16.066 1.843 1.00 91.38 79 THR A C 1
ATOM 653 O O . THR A 1 79 ? -4.121 15.688 2.786 1.00 91.38 79 THR A O 1
ATOM 656 N N . GLU A 1 80 ? -6.137 16.083 1.868 1.00 88.81 80 GLU A N 1
ATOM 657 C CA . GLU A 1 80 ? -6.932 15.635 3.014 1.00 88.81 80 GLU A CA 1
ATOM 658 C C . GLU A 1 80 ? -6.695 14.149 3.300 1.00 88.81 80 GLU A C 1
ATOM 660 O O . GLU A 1 80 ? -6.302 13.786 4.407 1.00 88.81 80 GLU A O 1
ATOM 665 N N . LEU A 1 81 ? -6.826 13.288 2.285 1.00 90.56 81 LEU A N 1
ATOM 666 C CA . LEU A 1 81 ? -6.580 11.856 2.456 1.00 90.56 81 LEU A CA 1
ATOM 667 C C . LEU A 1 81 ? -5.111 11.565 2.800 1.00 90.56 81 LEU A C 1
ATOM 669 O O . LEU A 1 81 ? -4.818 10.652 3.571 1.00 90.56 81 LEU A O 1
ATOM 673 N N . LEU A 1 82 ? -4.174 12.358 2.271 1.00 93.25 82 LEU A N 1
ATOM 674 C CA . LEU A 1 82 ? -2.764 12.251 2.649 1.00 93.25 82 LEU A CA 1
ATOM 675 C C . LEU A 1 82 ? -2.519 12.586 4.121 1.00 93.25 82 LEU A C 1
ATOM 677 O O . LEU A 1 82 ? -1.682 11.942 4.756 1.00 93.25 82 LEU A O 1
ATOM 681 N N . ASP A 1 83 ? -3.226 13.572 4.662 1.00 89.56 83 ASP A N 1
ATOM 682 C CA . ASP A 1 83 ? -3.140 13.923 6.075 1.00 89.56 83 ASP A CA 1
ATOM 683 C C . ASP A 1 83 ? -3.772 12.856 6.963 1.00 89.56 83 ASP A C 1
ATOM 685 O O . ASP A 1 83 ? -3.159 12.476 7.960 1.00 89.56 83 ASP A O 1
ATOM 689 N N . ILE A 1 84 ? -4.923 12.309 6.566 1.00 88.94 84 ILE A N 1
ATOM 690 C CA . ILE A 1 84 ? -5.594 11.222 7.291 1.00 88.94 84 ILE A CA 1
ATOM 691 C C . ILE A 1 84 ? -4.687 9.989 7.391 1.00 88.94 84 ILE A C 1
ATOM 693 O O . ILE A 1 84 ? -4.505 9.449 8.478 1.00 88.94 84 ILE A O 1
ATOM 697 N N . ILE A 1 85 ? -4.092 9.555 6.275 1.00 92.12 85 ILE A N 1
ATOM 698 C CA . ILE A 1 85 ? -3.343 8.289 6.231 1.00 92.12 85 ILE A CA 1
ATOM 699 C C . ILE A 1 85 ? -1.892 8.457 6.701 1.00 92.12 85 ILE A C 1
ATOM 701 O O . ILE A 1 85 ? -1.372 7.628 7.443 1.00 92.12 85 ILE A O 1
ATOM 705 N N . PHE A 1 86 ? -1.205 9.518 6.271 1.00 91.94 86 PHE A N 1
ATOM 706 C CA . PHE A 1 86 ? 0.244 9.660 6.468 1.00 91.94 86 PHE A CA 1
ATOM 707 C C . PHE A 1 86 ? 0.626 10.761 7.460 1.00 91.94 86 PHE A C 1
ATOM 709 O O . PHE A 1 86 ? 1.820 10.961 7.708 1.00 91.94 86 PHE A O 1
ATOM 716 N N . ASN A 1 87 ? -0.354 11.485 8.017 1.00 86.44 87 ASN A N 1
ATOM 717 C CA . ASN A 1 87 ? -0.138 12.654 8.869 1.00 86.44 87 ASN A CA 1
ATOM 718 C C . ASN A 1 87 ? 0.838 13.661 8.227 1.00 86.44 87 ASN A C 1
ATOM 720 O O . ASN A 1 87 ? 1.785 14.144 8.861 1.00 86.44 87 ASN A O 1
ATOM 724 N N . ARG A 1 88 ? 0.650 13.907 6.922 1.00 82.81 88 ARG A N 1
ATOM 725 C CA . ARG A 1 88 ? 1.575 14.661 6.067 1.00 82.81 88 ARG A CA 1
ATOM 726 C C . ARG A 1 88 ? 1.791 16.092 6.561 1.00 82.81 88 ARG A C 1
ATOM 728 O O . ARG A 1 88 ? 2.935 16.532 6.592 1.00 82.81 88 ARG A O 1
ATOM 735 N N . SER A 1 89 ? 0.757 16.782 7.025 1.00 75.94 89 SER A N 1
ATOM 736 C CA . SER A 1 89 ? 0.863 18.139 7.575 1.00 75.94 89 SER A CA 1
ATOM 737 C C . SER A 1 89 ? 1.827 18.253 8.763 1.00 75.94 89 SER A C 1
ATOM 739 O O . SER A 1 89 ? 2.472 19.283 8.934 1.00 75.94 89 SER A O 1
ATOM 741 N N . ASN A 1 90 ? 2.003 17.183 9.546 1.00 74.81 90 ASN A N 1
ATOM 742 C CA . ASN A 1 90 ? 2.977 17.137 10.643 1.00 74.81 90 ASN A CA 1
ATOM 743 C C . ASN A 1 90 ? 4.311 16.477 10.244 1.00 74.81 90 ASN A C 1
ATOM 745 O O . ASN A 1 90 ? 5.275 16.489 11.013 1.00 74.81 90 ASN A O 1
ATOM 749 N N . ARG A 1 91 ? 4.386 15.869 9.055 1.00 75.00 91 ARG A N 1
ATOM 750 C CA . ARG A 1 91 ? 5.535 15.104 8.563 1.00 75.00 91 ARG A CA 1
ATOM 751 C C . ARG A 1 91 ? 6.012 15.648 7.223 1.00 75.00 91 ARG A C 1
ATOM 753 O O . ARG A 1 91 ? 5.515 15.291 6.162 1.00 75.00 91 ARG A O 1
ATOM 760 N N . ASN A 1 92 ? 7.119 16.383 7.251 1.00 78.00 92 ASN A N 1
ATOM 761 C CA . ASN A 1 92 ? 7.725 16.960 6.043 1.00 78.00 92 ASN A CA 1
ATOM 762 C C . ASN A 1 92 ? 8.508 15.956 5.171 1.00 78.00 92 ASN A C 1
ATOM 764 O O . ASN A 1 92 ? 9.280 16.362 4.302 1.00 78.00 92 ASN A O 1
ATOM 768 N N . LYS A 1 93 ? 8.358 14.644 5.391 1.00 90.75 93 LYS A N 1
ATOM 769 C CA . LYS A 1 93 ? 9.132 13.616 4.688 1.00 90.75 93 LYS A CA 1
ATOM 770 C C . LYS A 1 93 ? 8.224 12.542 4.102 1.00 90.75 93 LYS A C 1
ATOM 772 O O . LYS A 1 93 ? 7.470 11.897 4.822 1.00 90.75 93 LYS A O 1
ATOM 777 N N . LYS A 1 94 ? 8.398 12.303 2.801 1.00 94.06 94 LYS A N 1
ATOM 778 C CA . LYS A 1 94 ? 7.784 11.190 2.071 1.00 94.06 94 LYS A CA 1
ATOM 779 C C . LYS A 1 94 ? 8.112 9.844 2.738 1.00 94.06 94 LYS A C 1
ATOM 781 O O . LYS A 1 94 ? 9.299 9.597 2.989 1.00 94.06 94 LYS A O 1
ATOM 786 N N . PRO A 1 95 ? 7.122 8.960 2.946 1.00 96.12 95 PRO A N 1
ATOM 787 C CA . PRO A 1 95 ? 7.360 7.655 3.546 1.00 96.12 95 PRO A CA 1
ATOM 788 C C . PRO A 1 95 ? 8.253 6.769 2.665 1.00 96.12 95 PRO A C 1
ATOM 790 O O . PRO A 1 95 ? 8.272 6.848 1.433 1.00 96.12 95 PRO A O 1
ATOM 793 N N . THR A 1 96 ? 9.017 5.895 3.309 1.00 96.75 96 THR A N 1
ATOM 794 C CA . THR A 1 96 ? 9.623 4.723 2.669 1.00 96.75 96 THR A CA 1
ATOM 795 C C . THR A 1 96 ? 8.553 3.690 2.310 1.00 96.75 96 THR A C 1
ATOM 797 O O . THR A 1 96 ? 7.441 3.762 2.816 1.00 96.75 96 THR A O 1
ATOM 800 N N . ASN A 1 97 ? 8.870 2.693 1.476 1.00 97.31 97 ASN A N 1
ATOM 801 C CA . ASN A 1 97 ? 7.902 1.633 1.158 1.00 97.31 97 ASN A CA 1
ATOM 802 C C . ASN A 1 97 ? 7.407 0.907 2.424 1.00 97.31 97 ASN A C 1
ATOM 804 O O . ASN A 1 97 ? 6.213 0.665 2.546 1.00 97.31 97 ASN A O 1
ATOM 808 N N . LYS A 1 98 ? 8.298 0.621 3.390 1.00 97.06 98 LYS A N 1
ATOM 809 C CA . LYS A 1 98 ? 7.913 0.007 4.675 1.00 97.06 98 LYS A CA 1
ATOM 810 C C . LYS A 1 98 ? 6.931 0.894 5.446 1.00 97.06 98 LYS A C 1
ATOM 812 O O . LYS A 1 98 ? 5.889 0.418 5.875 1.00 97.06 98 LYS A O 1
ATOM 817 N N . GLU A 1 99 ? 7.252 2.179 5.600 1.00 96.81 99 GLU A N 1
ATOM 818 C CA . GLU A 1 99 ? 6.371 3.134 6.287 1.00 96.81 99 GLU A CA 1
ATOM 819 C C . GLU A 1 99 ? 5.032 3.292 5.562 1.00 96.81 99 GLU A C 1
ATOM 821 O O . GLU A 1 99 ? 3.994 3.294 6.206 1.00 96.81 99 GLU A O 1
ATOM 826 N N . PHE A 1 100 ? 5.045 3.370 4.229 1.00 97.88 100 PHE A N 1
ATOM 827 C CA . PHE A 1 100 ? 3.835 3.453 3.416 1.00 97.88 100 PHE A CA 1
ATOM 828 C C . PHE A 1 100 ? 2.901 2.271 3.679 1.00 97.88 100 PHE A C 1
ATOM 830 O O . PHE A 1 100 ? 1.723 2.481 3.949 1.00 97.88 100 PHE A O 1
ATOM 837 N N . PHE A 1 101 ? 3.425 1.042 3.640 1.00 98.12 101 PHE A N 1
ATOM 838 C CA . PHE A 1 101 ? 2.626 -0.147 3.922 1.00 98.12 101 PHE A CA 1
ATOM 839 C C . PHE A 1 101 ? 2.076 -0.152 5.343 1.00 98.12 101 PHE A C 1
ATOM 841 O O . PHE A 1 101 ? 0.916 -0.499 5.522 1.00 98.12 101 PHE A O 1
ATOM 848 N N . LYS A 1 102 ? 2.871 0.289 6.324 1.00 96.75 102 LYS A N 1
ATOM 849 C CA . LYS A 1 102 ? 2.409 0.425 7.705 1.00 96.75 102 LYS A CA 1
ATOM 850 C C . LYS A 1 102 ? 1.225 1.391 7.819 1.00 96.75 102 LYS A C 1
ATOM 852 O O . LYS A 1 102 ? 0.195 1.012 8.352 1.00 96.75 102 LYS A O 1
ATOM 857 N N . TYR A 1 103 ? 1.330 2.588 7.242 1.00 96.38 103 TYR A N 1
ATOM 858 C CA . TYR A 1 103 ? 0.236 3.568 7.266 1.00 96.38 103 TYR A CA 1
ATOM 859 C C . TYR A 1 103 ? -1.024 3.086 6.554 1.00 96.38 103 TYR A C 1
ATOM 861 O O . TYR A 1 103 ? -2.129 3.278 7.049 1.00 96.38 103 TYR A O 1
ATOM 869 N N . MET A 1 104 ? -0.865 2.445 5.395 1.00 97.19 10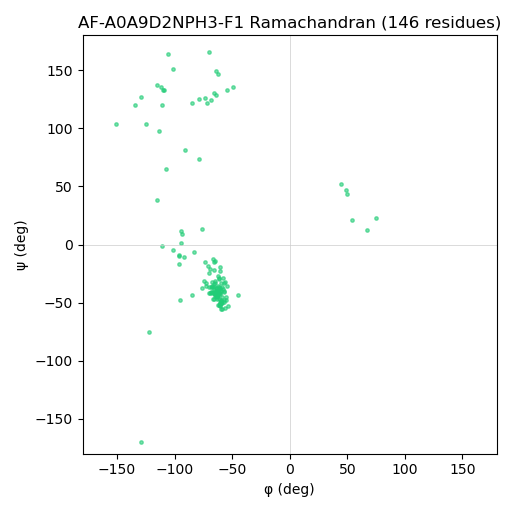4 MET A N 1
ATOM 870 C CA . MET A 1 104 ? -1.994 1.886 4.656 1.00 97.19 104 MET A CA 1
ATOM 871 C C . MET A 1 104 ? -2.663 0.744 5.428 1.00 97.19 104 MET A C 1
ATOM 873 O O . MET A 1 104 ? -3.887 0.684 5.455 1.00 97.19 104 MET A O 1
ATOM 877 N N . TYR A 1 105 ? -1.883 -0.136 6.061 1.00 96.00 105 TYR A N 1
ATOM 878 C CA . TYR A 1 105 ? -2.404 -1.199 6.920 1.00 96.00 105 TYR A CA 1
ATOM 879 C C . TYR A 1 105 ? -3.195 -0.624 8.098 1.00 96.00 105 TYR A C 1
ATOM 881 O O . TYR A 1 105 ? -4.367 -0.963 8.250 1.00 96.00 105 TYR A O 1
ATOM 889 N N . ASP A 1 106 ? -2.597 0.305 8.852 1.00 93.12 106 ASP A N 1
ATOM 890 C CA . ASP A 1 106 ? -3.238 0.957 9.999 1.00 93.12 106 ASP A CA 1
ATOM 891 C C . ASP A 1 106 ? -4.567 1.616 9.584 1.00 93.12 106 ASP A C 1
ATOM 893 O O . ASP A 1 106 ? -5.596 1.413 10.228 1.00 93.12 106 ASP A O 1
ATOM 897 N N . TYR A 1 107 ? -4.576 2.336 8.456 1.00 92.69 107 TYR A N 1
ATOM 898 C CA . TYR A 1 107 ? -5.779 2.958 7.899 1.00 92.69 107 TYR A CA 1
ATOM 899 C C . TYR A 1 107 ? -6.860 1.935 7.524 1.00 92.69 107 TYR A C 1
ATOM 901 O O . TYR A 1 107 ? -8.025 2.104 7.881 1.00 92.69 107 TYR A O 1
ATOM 909 N N . ILE A 1 108 ? -6.495 0.856 6.824 1.00 91.88 108 ILE A N 1
ATOM 910 C CA . ILE A 1 108 ? -7.453 -0.171 6.388 1.00 91.88 108 ILE A CA 1
ATOM 911 C C . ILE A 1 108 ? -8.062 -0.896 7.594 1.00 91.88 108 ILE A C 1
ATOM 913 O O . ILE A 1 108 ? -9.273 -1.110 7.615 1.00 91.88 108 ILE A O 1
ATOM 917 N N . ILE A 1 109 ? -7.253 -1.247 8.598 1.00 88.75 109 ILE A N 1
ATOM 918 C CA . ILE A 1 109 ? -7.729 -1.880 9.836 1.00 88.75 109 ILE A CA 1
ATOM 919 C C . ILE A 1 109 ? -8.586 -0.912 10.658 1.00 88.75 109 ILE A C 1
ATOM 921 O O . ILE A 1 109 ? -9.576 -1.319 11.256 1.00 88.75 109 ILE A O 1
ATOM 925 N N . GLN A 1 110 ? -8.270 0.382 10.677 1.00 83.44 110 GLN A N 1
ATOM 926 C CA . GLN A 1 110 ? -9.126 1.352 11.355 1.00 83.4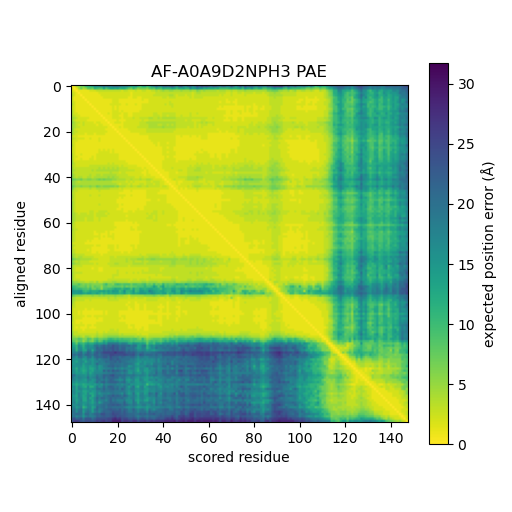4 110 GLN A CA 1
ATOM 927 C C . GLN A 1 110 ? -10.498 1.469 10.675 1.00 83.44 110 GLN A C 1
ATOM 929 O O . GLN A 1 110 ? -11.518 1.456 11.363 1.00 83.44 110 GLN A O 1
ATOM 934 N N . LEU A 1 111 ? -10.544 1.497 9.339 1.00 77.94 111 LEU A N 1
ATOM 935 C CA . LEU A 1 111 ? -11.803 1.526 8.588 1.00 77.94 111 LEU A CA 1
ATOM 936 C C . LEU A 1 111 ? -12.694 0.308 8.863 1.00 77.94 111 LEU A C 1
ATOM 938 O O . LEU A 1 111 ? -13.915 0.442 8.855 1.00 77.94 111 LEU A O 1
ATOM 942 N N . THR A 1 112 ? -12.130 -0.879 9.114 1.00 70.31 112 THR A N 1
ATOM 943 C CA . THR A 1 112 ? -12.955 -2.049 9.472 1.00 70.31 112 THR A CA 1
ATOM 944 C C . THR A 1 112 ? -13.591 -1.923 10.848 1.00 70.31 112 THR A C 1
ATOM 946 O O . THR A 1 112 ? -14.599 -2.575 11.123 1.00 70.31 112 THR A O 1
ATOM 949 N N . HIS A 1 113 ? -13.032 -1.071 11.702 1.00 72.00 113 HIS A N 1
ATOM 950 C CA . HIS A 1 113 ? -13.551 -0.797 13.027 1.00 72.00 113 HIS A CA 1
ATOM 951 C C . HIS A 1 113 ? -14.467 0.427 13.066 1.00 72.00 113 HIS A C 1
ATOM 953 O O . HIS A 1 113 ? -14.958 0.741 14.141 1.00 72.00 113 HIS A O 1
ATOM 959 N N . GLU A 1 114 ? -14.745 1.103 11.950 1.00 67.62 114 GLU A N 1
ATOM 960 C CA . GLU A 1 114 ? -15.623 2.275 11.903 1.00 67.62 114 GLU A CA 1
ATOM 961 C C . GLU A 1 114 ? -16.926 1.982 11.144 1.00 67.62 114 GLU A C 1
ATOM 963 O O . GLU A 1 114 ? -16.935 1.376 10.075 1.00 67.62 114 GLU A O 1
ATOM 968 N N . VAL A 1 115 ? -18.058 2.430 11.692 1.00 66.81 115 VAL A N 1
ATOM 969 C CA . VAL A 1 115 ? -19.366 2.382 11.021 1.00 66.81 115 VAL A CA 1
ATOM 970 C C . VAL A 1 115 ? -19.779 3.796 10.645 1.00 66.81 115 VAL A C 1
ATOM 972 O O . VAL A 1 115 ? -19.726 4.706 11.472 1.00 66.81 115 VAL A O 1
ATOM 975 N N . GLN A 1 116 ? -20.225 3.978 9.404 1.00 63.47 116 GLN A N 1
ATOM 976 C CA . GLN A 1 116 ? -20.818 5.232 8.953 1.00 63.47 116 GLN A CA 1
ATOM 977 C C . GLN A 1 116 ? -22.272 5.363 9.422 1.00 63.47 116 GLN A C 1
ATOM 979 O O . GLN A 1 116 ? -23.107 4.500 9.145 1.00 63.47 116 GLN A O 1
ATOM 984 N N . ILE A 1 117 ? -22.580 6.462 10.109 1.00 65.56 117 ILE A N 1
ATOM 985 C CA . ILE A 1 117 ? -23.928 6.848 10.535 1.00 65.56 117 ILE A CA 1
ATOM 986 C C . ILE A 1 117 ? -24.129 8.325 10.212 1.00 65.56 117 ILE A C 1
ATOM 988 O O . ILE A 1 117 ? -23.409 9.154 10.764 1.00 65.56 117 ILE A O 1
ATOM 992 N N . ALA A 1 118 ? -25.122 8.652 9.376 1.00 61.38 118 ALA A N 1
ATOM 993 C CA . ALA A 1 118 ? -25.507 10.035 9.061 1.00 61.38 118 ALA A CA 1
ATOM 994 C C . ALA A 1 118 ? -24.285 10.945 8.779 1.00 61.38 118 ALA A C 1
ATOM 996 O O . ALA A 1 118 ? -24.093 11.966 9.442 1.00 61.38 118 ALA A O 1
ATOM 997 N N . ASP A 1 119 ? -23.412 10.494 7.866 1.00 63.53 119 ASP A N 1
ATOM 998 C CA . ASP A 1 119 ? -22.149 11.133 7.447 1.00 63.53 119 ASP A CA 1
ATOM 999 C C . ASP A 1 119 ? -21.018 11.198 8.496 1.00 63.53 119 ASP A C 1
ATOM 1001 O O . ASP A 1 119 ? -20.009 11.878 8.296 1.00 63.53 119 ASP A O 1
ATOM 1005 N N . ARG A 1 120 ? -21.128 10.477 9.619 1.00 64.31 120 ARG A N 1
ATOM 1006 C CA . ARG A 1 120 ? -20.071 10.381 10.642 1.00 64.31 120 ARG A CA 1
ATOM 1007 C C . ARG A 1 120 ? -19.534 8.962 10.762 1.00 64.31 120 ARG A C 1
ATOM 1009 O O . ARG A 1 120 ? -20.305 8.009 10.823 1.00 64.31 120 ARG A O 1
ATOM 1016 N N . HIS A 1 121 ? -18.215 8.834 10.870 1.00 70.06 121 HIS A N 1
ATOM 1017 C CA . HIS A 1 121 ? -17.559 7.570 11.191 1.00 70.06 121 HIS A CA 1
ATOM 1018 C C . HIS A 1 121 ? -17.519 7.388 12.708 1.00 70.06 121 HIS A C 1
ATOM 1020 O O . HIS A 1 121 ? -16.993 8.237 13.430 1.00 70.06 121 HIS A O 1
ATOM 1026 N N . ILE A 1 122 ? -18.104 6.298 13.198 1.00 76.25 122 ILE A N 1
ATOM 1027 C CA . ILE A 1 122 ? -18.104 5.946 14.617 1.00 76.25 122 ILE A CA 1
ATOM 1028 C C . ILE A 1 122 ? -17.242 4.708 14.812 1.00 76.25 122 ILE A C 1
ATOM 1030 O O . ILE A 1 122 ? -17.551 3.647 14.271 1.00 76.25 122 ILE A O 1
ATOM 1034 N N . ALA A 1 123 ? -16.191 4.843 15.619 1.00 72.38 123 ALA A N 1
ATOM 1035 C CA . ALA A 1 123 ? -15.361 3.721 16.027 1.00 72.38 123 ALA A CA 1
ATOM 1036 C C . ALA A 1 123 ? -16.176 2.728 16.864 1.00 72.38 123 ALA A C 1
ATOM 1038 O O . ALA A 1 123 ? -16.819 3.070 17.858 1.00 72.38 123 ALA A O 1
ATOM 1039 N N . VAL A 1 124 ? -16.112 1.470 16.463 1.00 80.38 124 VAL A N 1
ATOM 1040 C CA . VAL A 1 124 ? -16.829 0.348 17.039 1.00 80.38 124 VAL A CA 1
ATOM 1041 C C . VAL A 1 124 ? -15.862 -0.528 17.814 1.00 80.38 124 VAL A C 1
ATOM 1043 O O . VAL A 1 1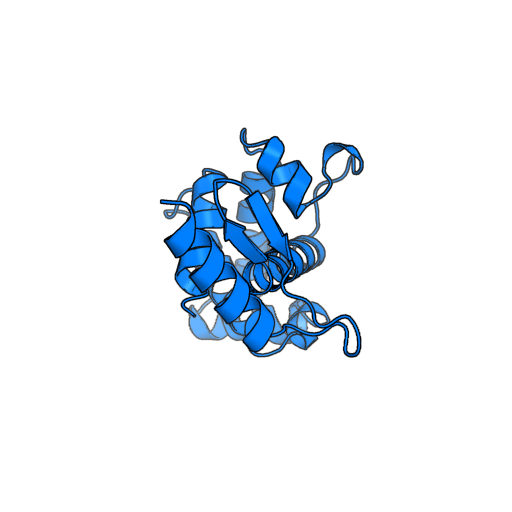24 ? -15.596 -1.683 17.479 1.00 80.38 124 VAL A O 1
ATOM 1046 N N . ILE A 1 125 ? -15.323 0.047 18.879 1.00 78.94 125 ILE A N 1
ATOM 1047 C CA . ILE A 1 125 ? -14.334 -0.609 19.722 1.00 78.94 125 ILE A CA 1
ATOM 1048 C C . ILE A 1 125 ? -14.976 -0.937 21.072 1.00 78.94 125 ILE A C 1
ATOM 1050 O O . ILE A 1 125 ? -15.668 -0.117 21.674 1.00 78.94 125 ILE A O 1
ATOM 1054 N N . CYS A 1 126 ? -14.776 -2.163 21.549 1.00 74.12 126 CYS A N 1
ATOM 1055 C CA . CYS A 1 126 ? -15.204 -2.585 22.872 1.00 74.12 126 CYS A CA 1
ATOM 1056 C C . CYS A 1 126 ? -14.370 -1.845 23.931 1.00 74.12 126 CYS A C 1
ATOM 1058 O O . CYS A 1 126 ? -13.146 -1.980 23.928 1.00 74.12 126 CYS A O 1
ATOM 1060 N N . PRO A 1 127 ? -14.991 -1.131 24.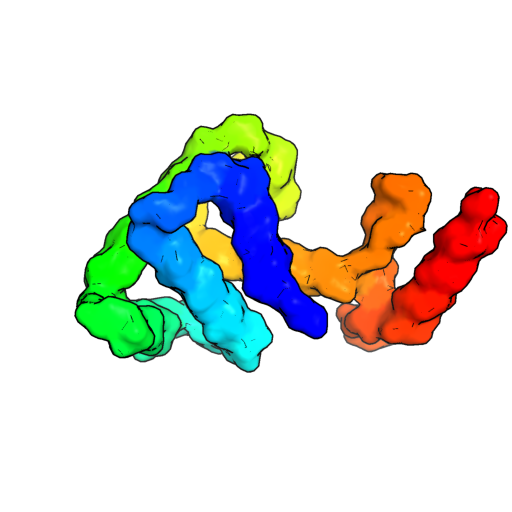887 1.00 75.06 127 PRO A N 1
ATOM 1061 C CA . PRO A 1 127 ? -14.261 -0.355 25.891 1.00 75.06 127 PRO A CA 1
ATOM 1062 C C . PRO A 1 127 ? -13.451 -1.224 26.867 1.00 75.06 127 PRO A C 1
ATOM 1064 O O . PRO A 1 127 ? -12.631 -0.701 27.612 1.00 75.06 127 PRO A O 1
ATOM 1067 N N . ILE A 1 128 ? -13.690 -2.541 26.884 1.00 77.81 128 ILE A N 1
ATOM 1068 C CA . ILE A 1 128 ? -13.018 -3.490 27.780 1.00 77.81 128 ILE A CA 1
ATOM 1069 C C . ILE A 1 128 ? -11.817 -4.142 27.089 1.00 77.81 128 ILE A C 1
ATOM 1071 O O . ILE A 1 128 ? -10.742 -4.208 27.676 1.00 77.81 128 ILE A O 1
ATOM 1075 N N . SER A 1 129 ? -11.984 -4.641 25.860 1.00 80.94 129 SER A N 1
ATOM 1076 C CA . SER A 1 129 ? -10.918 -5.358 25.142 1.00 80.94 129 SER A CA 1
ATOM 1077 C C . SER A 1 129 ? -10.126 -4.486 24.172 1.00 80.94 129 SER A C 1
ATOM 1079 O O . SER A 1 129 ? -9.122 -4.945 23.638 1.00 80.94 129 SER A O 1
ATOM 1081 N N . ASN A 1 130 ? -10.581 -3.258 23.910 1.00 69.94 130 ASN A N 1
ATOM 1082 C CA . ASN A 1 130 ? -10.050 -2.376 22.872 1.00 69.94 130 ASN A CA 1
ATOM 1083 C C . ASN A 1 130 ? -10.005 -3.017 21.466 1.00 69.94 130 ASN A C 1
ATOM 1085 O O . ASN A 1 130 ? -9.259 -2.579 20.594 1.00 69.94 130 ASN A O 1
ATOM 1089 N N . ALA A 1 131 ? -10.814 -4.057 21.249 1.00 74.12 131 ALA A N 1
ATOM 1090 C CA . ALA A 1 131 ? -10.982 -4.747 19.976 1.00 74.12 131 ALA A CA 1
ATOM 1091 C C . ALA A 1 131 ? -12.325 -4.374 19.340 1.00 74.12 131 ALA A C 1
ATOM 1093 O O . ALA A 1 131 ? -13.223 -3.879 20.026 1.00 74.12 131 ALA A O 1
ATOM 1094 N N . TYR A 1 132 ? -12.487 -4.654 18.048 1.00 80.62 132 TYR A N 1
ATOM 1095 C CA . TYR A 1 132 ? -13.765 -4.494 17.359 1.00 80.62 132 TYR A CA 1
ATOM 1096 C C . TYR A 1 132 ? -14.925 -5.150 18.118 1.00 80.62 132 TYR A C 1
ATOM 1098 O O . TYR A 1 132 ? -14.816 -6.284 18.589 1.00 80.62 132 TYR A O 1
ATOM 1106 N N . CYS A 1 133 ? -16.052 -4.444 18.215 1.00 80.81 133 CYS A N 1
ATOM 1107 C CA . CYS A 1 133 ? -17.248 -4.937 18.883 1.00 80.81 133 CYS A CA 1
ATOM 1108 C C . CYS A 1 133 ? -18.394 -5.141 17.890 1.00 80.81 133 CYS A C 1
ATOM 1110 O O . CYS A 1 133 ? -19.145 -4.217 17.585 1.00 80.81 133 CYS A O 1
ATOM 1112 N N . GLU A 1 134 ? -18.593 -6.378 17.437 1.00 79.06 134 GLU A N 1
ATOM 1113 C CA . GLU A 1 134 ? -19.660 -6.710 16.484 1.00 79.06 134 GLU A CA 1
ATOM 1114 C C . GLU A 1 134 ? -21.060 -6.354 17.012 1.00 79.06 134 GLU A C 1
ATOM 1116 O O . GLU A 1 134 ? -21.901 -5.843 16.272 1.00 79.06 134 GLU A O 1
ATOM 1121 N N . ALA A 1 135 ? -21.294 -6.524 18.317 1.00 83.06 135 ALA A N 1
ATOM 1122 C CA . ALA A 1 135 ? -22.547 -6.129 18.957 1.00 83.06 135 ALA A CA 1
ATOM 1123 C C . ALA A 1 135 ? -22.786 -4.611 18.891 1.00 83.06 135 ALA A C 1
ATOM 1125 O O . ALA A 1 135 ? -23.909 -4.169 18.646 1.00 83.06 135 ALA A O 1
ATOM 1126 N N . LEU A 1 136 ? -21.730 -3.813 19.076 1.00 81.75 136 LEU A N 1
ATOM 1127 C CA . LEU A 1 136 ? -21.804 -2.355 19.016 1.00 81.75 136 LEU A CA 1
ATOM 1128 C C . LEU A 1 136 ? -21.983 -1.883 17.559 1.00 81.75 136 LEU A C 1
ATOM 1130 O O . LEU A 1 136 ? -22.761 -0.967 17.312 1.00 81.75 136 LEU A O 1
ATOM 1134 N N . SER A 1 137 ? -21.362 -2.570 16.590 1.00 81.31 137 SER A N 1
ATOM 1135 C CA . SER A 1 137 ? -21.554 -2.329 15.148 1.00 81.31 137 SER A CA 1
ATOM 1136 C C . SER A 1 137 ? -23.010 -2.564 14.763 1.00 81.31 137 SER A C 1
ATOM 1138 O O . SER A 1 137 ? -23.677 -1.679 14.230 1.00 81.31 137 SER A O 1
ATOM 1140 N N . ALA A 1 138 ? -23.549 -3.733 15.123 1.00 78.75 138 ALA A N 1
ATOM 1141 C CA . ALA A 1 138 ? -24.935 -4.095 14.852 1.00 78.75 138 ALA A CA 1
ATOM 1142 C C . ALA A 1 138 ? -25.931 -3.138 15.525 1.00 78.75 138 ALA A C 1
ATOM 1144 O O . ALA A 1 138 ? -26.962 -2.807 14.934 1.00 78.75 138 ALA A O 1
ATOM 1145 N N . PHE A 1 139 ? -25.628 -2.680 16.743 1.00 84.38 139 PHE A N 1
ATOM 1146 C CA . PHE A 1 139 ? -26.419 -1.669 1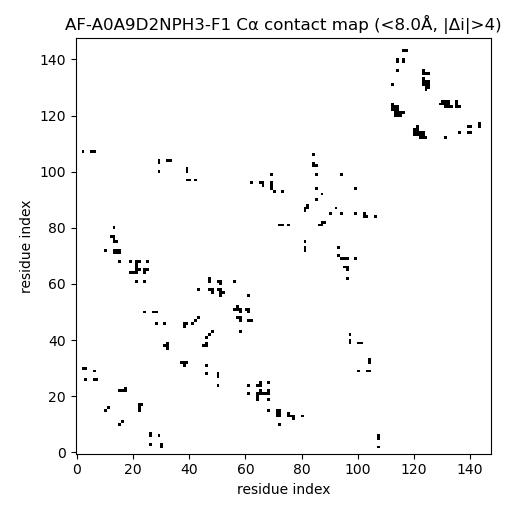7.438 1.00 84.38 139 PHE A CA 1
ATOM 1147 C C . PHE A 1 139 ? -26.443 -0.349 16.662 1.00 84.38 139 PHE A C 1
ATOM 1149 O O . PHE A 1 139 ? -27.522 0.150 16.350 1.00 84.38 139 PHE A O 1
ATOM 1156 N N . TYR A 1 140 ? -25.277 0.174 16.283 1.00 80.94 140 TYR A N 1
ATOM 1157 C CA . TYR A 1 140 ? -25.158 1.422 15.535 1.00 80.94 140 TYR A CA 1
ATOM 1158 C C . TYR A 1 140 ? -25.812 1.363 14.148 1.00 80.94 140 TYR A C 1
ATOM 1160 O O . TYR A 1 140 ? -26.524 2.293 13.776 1.00 80.94 140 TYR A O 1
ATOM 1168 N N . ILE A 1 141 ? -25.670 0.249 13.423 1.00 76.81 141 ILE A N 1
ATOM 1169 C CA . ILE A 1 141 ? -26.343 0.025 12.131 1.00 76.81 141 ILE A CA 1
ATOM 1170 C C . ILE A 1 141 ? -27.869 -0.008 12.289 1.00 76.81 141 ILE A C 1
ATOM 1172 O O . ILE A 1 141 ? -28.602 0.457 11.420 1.00 76.81 141 ILE A O 1
ATOM 1176 N N . ARG A 1 142 ? -28.392 -0.576 13.381 1.00 82.50 142 ARG A N 1
ATOM 1177 C CA . ARG A 1 142 ? -29.837 -0.515 13.653 1.00 82.50 142 ARG A CA 1
ATOM 1178 C C . ARG A 1 142 ? -30.278 0.905 13.969 1.00 82.50 142 ARG A C 1
ATOM 1180 O O . ARG A 1 142 ? -31.328 1.319 13.500 1.00 82.50 142 ARG A O 1
ATOM 1187 N N . LEU A 1 143 ? -29.477 1.628 14.743 1.00 79.69 143 LEU A N 1
ATOM 1188 C CA . LEU A 1 143 ? -29.776 2.991 15.154 1.00 79.69 143 LEU A CA 1
ATOM 1189 C C . LEU A 1 143 ? -29.791 3.949 13.956 1.00 79.69 143 LEU A C 1
ATOM 1191 O O . LEU A 1 143 ? -30.682 4.786 13.876 1.00 79.69 143 LEU A O 1
ATOM 1195 N N . SER A 1 144 ? -28.885 3.777 12.985 1.00 76.69 144 SER A N 1
ATOM 1196 C CA . SER A 1 144 ? -28.894 4.560 11.742 1.00 76.69 144 SER A CA 1
ATOM 1197 C C . SER A 1 144 ? -30.170 4.343 10.927 1.00 76.69 144 SER A C 1
ATOM 1199 O O . SER A 1 144 ? -30.801 5.312 10.525 1.00 76.69 144 SER A O 1
ATOM 1201 N N . ARG A 1 145 ? -30.620 3.089 10.786 1.00 78.31 145 ARG A N 1
ATOM 1202 C CA . ARG A 1 145 ? -31.873 2.730 10.092 1.00 78.31 145 ARG A CA 1
ATOM 1203 C C . ARG A 1 145 ? -33.145 3.234 10.777 1.00 78.31 145 ARG A C 1
ATOM 1205 O O . ARG A 1 145 ? -34.207 3.166 10.177 1.00 78.31 145 ARG A O 1
ATOM 1212 N N . MET A 1 146 ? -33.066 3.651 12.040 1.00 77.88 146 MET A N 1
ATOM 1213 C CA . MET A 1 146 ? -34.196 4.226 12.780 1.00 77.88 146 MET A CA 1
ATOM 1214 C C . MET A 1 146 ? -34.266 5.755 12.672 1.00 77.88 146 MET A C 1
ATOM 1216 O O . MET A 1 146 ? -35.241 6.338 13.138 1.00 77.88 146 MET A O 1
ATOM 1220 N N . MET A 1 147 ? -33.224 6.401 12.137 1.00 65.44 147 MET A N 1
ATOM 1221 C CA . MET A 1 147 ? -33.143 7.858 11.980 1.00 65.44 147 MET A CA 1
ATOM 1222 C C . MET A 1 147 ? -33.426 8.334 10.544 1.00 65.44 147 MET A C 1
ATOM 1224 O O . MET A 1 147 ? -33.473 9.544 10.326 1.00 65.44 147 MET A O 1
ATOM 1228 N N . GLU A 1 148 ? -33.613 7.409 9.598 1.00 56.12 148 GLU A N 1
ATOM 1229 C CA . GLU A 1 148 ? -34.213 7.641 8.269 1.00 56.12 148 GLU A CA 1
ATOM 1230 C C . GLU A 1 148 ? -35.736 7.461 8.323 1.00 56.12 148 GLU A C 1
ATOM 1232 O O . GLU A 1 148 ? -36.438 8.242 7.641 1.00 56.12 148 GLU A O 1
#

pLDDT: mean 89.1, std 10.72, range [56.12, 98.56]

Solvent-accessible surface area (backbone atoms only — not comparable to full-atom values): 8385 Å² total; per-residue (Å²): 131,68,62,65,59,54,50,51,54,53,45,49,64,33,66,51,60,79,85,42,72,20,45,61,52,48,51,54,47,50,53,53,31,75,76,39,62,70,37,61,78,40,37,80,82,42,45,28,46,53,50,11,61,74,69,75,54,48,42,67,58,43,54,54,33,36,46,51,47,54,50,46,48,73,66,27,86,46,55,66,63,40,33,73,49,65,42,38,91,83,37,98,63,82,69,52,70,58,53,45,52,51,33,51,49,54,46,54,57,48,53,73,31,38,47,82,42,98,95,38,77,42,76,26,57,30,93,84,77,74,37,73,24,67,69,55,44,55,48,51,58,51,53,45,69,70,74,112

Radius of gyration: 17.03 Å; Cα contacts (8 Å, |Δi|>4): 147; chains: 1; bounding box: 49×33×44 Å